Protein AF-A0A2N2PPM2-F1 (afdb_monomer_lite)

pLDDT: mean 70.68, std 19.41, range [33.25, 94.56]

Secondary structure (DSSP, 8-state):
---PPPPEEEEEEEETTEEEEEEEETTEEEEEEE--SS----S-------SSSEEEEEEE----S---SS-------EEEEEEPPSSS---------

Sequence (97 aa):
MANTPYKLDLVVARVNGQDKVTLYAGDVERVTWTRGSGQILTGGRVGVMVRGGAARFQELEQGDVGHPGPRRREVTRSTRSAKTGERGRPLRDLRAS

Radius of gyration: 16.42 Å; chains: 1; bounding box: 44×34×46 Å

Structure (mmCIF, N/CA/C/O backbone):
data_AF-A0A2N2PPM2-F1
#
_entry.id   AF-A0A2N2PPM2-F1
#
loop_
_atom_site.group_PDB
_atom_site.id
_atom_site.type_symbol
_atom_site.label_atom_id
_atom_site.label_alt_id
_atom_site.label_comp_id
_atom_site.label_asym_id
_atom_site.label_entity_id
_atom_site.label_seq_id
_atom_site.pdbx_PDB_ins_code
_atom_site.Cartn_x
_atom_site.Cartn_y
_atom_site.Cartn_z
_atom_site.occupancy
_atom_site.B_iso_or_equiv
_atom_site.auth_seq_id
_atom_site.auth_comp_id
_atom_site.auth_asym_id
_atom_site.auth_atom_id
_atom_site.pdbx_PDB_model_num
ATOM 1 N N . MET A 1 1 ? 25.044 -1.314 -12.907 1.00 45.75 1 MET A N 1
ATOM 2 C CA . MET A 1 1 ? 24.234 -0.455 -12.016 1.00 45.75 1 MET A CA 1
ATOM 3 C C . MET A 1 1 ? 23.697 -1.335 -10.902 1.00 45.75 1 MET A C 1
ATOM 5 O O . MET A 1 1 ? 23.086 -2.352 -11.212 1.00 45.75 1 MET A O 1
ATOM 9 N N . ALA A 1 2 ? 23.999 -1.026 -9.640 1.00 47.25 2 ALA A N 1
ATOM 10 C CA . ALA A 1 2 ? 23.396 -1.743 -8.521 1.00 47.25 2 ALA A CA 1
ATOM 11 C C . ALA A 1 2 ? 21.887 -1.465 -8.542 1.00 47.25 2 ALA A C 1
ATOM 13 O O . ALA A 1 2 ? 21.469 -0.310 -8.574 1.00 47.25 2 ALA A O 1
ATOM 14 N N . ASN A 1 3 ? 21.083 -2.521 -8.619 1.00 67.62 3 ASN A N 1
ATOM 15 C CA . ASN A 1 3 ? 19.632 -2.412 -8.669 1.00 67.62 3 ASN A CA 1
ATOM 16 C C . ASN A 1 3 ? 19.133 -2.211 -7.232 1.00 67.62 3 ASN A C 1
ATOM 18 O O . ASN A 1 3 ? 18.775 -3.181 -6.565 1.00 67.62 3 ASN A O 1
ATOM 22 N N . THR A 1 4 ? 19.234 -0.982 -6.718 1.00 76.75 4 THR A N 1
ATOM 23 C CA . THR A 1 4 ? 18.801 -0.661 -5.354 1.00 76.75 4 THR A CA 1
ATOM 24 C C . THR A 1 4 ? 17.298 -0.924 -5.239 1.00 76.75 4 THR A C 1
ATOM 26 O O . THR A 1 4 ? 16.529 -0.358 -6.020 1.00 76.75 4 THR A O 1
ATOM 29 N N . PRO A 1 5 ? 16.860 -1.795 -4.314 1.00 80.62 5 PRO A N 1
ATOM 30 C CA . PRO A 1 5 ? 15.446 -2.092 -4.143 1.00 80.62 5 PRO A CA 1
ATOM 31 C C . PRO A 1 5 ? 14.679 -0.840 -3.707 1.00 80.62 5 PRO A C 1
ATOM 33 O O . PRO A 1 5 ? 15.187 -0.003 -2.961 1.00 80.62 5 PRO A O 1
ATOM 36 N N . TYR A 1 6 ? 13.442 -0.718 -4.184 1.00 86.19 6 TYR A N 1
ATOM 37 C CA . TYR A 1 6 ? 12.547 0.376 -3.823 1.00 86.19 6 TYR A CA 1
ATOM 38 C C . TYR A 1 6 ? 11.651 -0.042 -2.654 1.00 86.19 6 TYR A C 1
ATOM 40 O O . TYR A 1 6 ? 11.041 -1.111 -2.707 1.00 86.19 6 TYR A O 1
ATOM 48 N N . LYS A 1 7 ? 11.558 0.791 -1.612 1.00 90.31 7 LYS A N 1
ATOM 49 C CA . LYS A 1 7 ? 10.717 0.521 -0.437 1.00 90.31 7 LYS A CA 1
ATOM 50 C C . LYS A 1 7 ? 9.278 0.970 -0.691 1.00 90.31 7 LYS A C 1
ATOM 52 O O . LYS A 1 7 ? 9.055 2.102 -1.119 1.00 90.31 7 LYS A O 1
ATOM 57 N N . LEU A 1 8 ? 8.318 0.098 -0.398 1.00 91.75 8 LEU A N 1
ATOM 58 C CA . LEU A 1 8 ? 6.887 0.389 -0.461 1.00 91.75 8 LEU A CA 1
ATOM 59 C C . LEU A 1 8 ? 6.234 -0.031 0.852 1.00 91.75 8 LEU A C 1
ATOM 61 O O . LEU A 1 8 ? 6.336 -1.197 1.223 1.00 91.75 8 LEU A O 1
ATOM 65 N N . ASP A 1 9 ? 5.519 0.891 1.492 1.00 91.19 9 ASP A N 1
ATOM 66 C CA . ASP A 1 9 ? 4.733 0.604 2.692 1.00 91.19 9 ASP A CA 1
ATOM 67 C C . ASP A 1 9 ? 3.258 0.910 2.416 1.00 91.19 9 ASP A C 1
ATOM 69 O O . ASP A 1 9 ? 2.906 2.011 1.988 1.00 91.19 9 ASP A O 1
ATOM 73 N N . LEU A 1 10 ? 2.382 -0.064 2.664 1.00 90.12 10 LEU A N 1
ATOM 74 C CA . LEU A 1 10 ? 0.935 0.135 2.643 1.00 90.12 10 LEU A CA 1
ATOM 75 C C . LEU A 1 10 ? 0.425 0.128 4.081 1.00 90.12 10 LEU A C 1
ATOM 77 O O . LEU A 1 10 ? 0.413 -0.907 4.744 1.00 90.12 10 LEU A O 1
ATOM 81 N N . VAL A 1 11 ? -0.005 1.291 4.550 1.00 89.50 11 VAL A N 1
ATOM 82 C CA . VAL A 1 11 ? -0.421 1.512 5.933 1.00 89.50 11 VAL A CA 1
ATOM 83 C C . VAL A 1 11 ? -1.933 1.646 5.977 1.00 89.50 11 VAL A C 1
ATOM 85 O O . VAL A 1 11 ? -2.498 2.511 5.313 1.00 89.50 11 VAL A O 1
ATOM 88 N N . VAL A 1 12 ? -2.586 0.812 6.783 1.00 86.75 12 VAL A N 1
ATOM 89 C CA . VAL A 1 12 ? -4.006 0.949 7.129 1.00 86.75 12 VAL A CA 1
ATOM 90 C C . VAL A 1 12 ? -4.072 1.377 8.589 1.00 86.75 12 VAL A C 1
ATOM 92 O O . VAL A 1 12 ? -3.678 0.617 9.470 1.00 86.75 12 VAL A O 1
ATOM 95 N N . ALA A 1 13 ? -4.541 2.594 8.848 1.00 86.56 13 ALA A N 1
ATOM 96 C CA . ALA A 1 13 ? -4.591 3.168 10.189 1.00 86.56 13 ALA A CA 1
ATOM 97 C C . ALA A 1 13 ? -5.950 3.809 10.460 1.00 86.56 13 ALA A C 1
ATOM 99 O O . ALA A 1 13 ? -6.598 4.337 9.557 1.00 86.56 13 ALA A O 1
ATOM 100 N N . ARG A 1 14 ? -6.374 3.807 11.725 1.00 82.62 14 ARG A N 1
ATOM 101 C CA . ARG A 1 14 ? -7.592 4.500 12.139 1.00 82.62 14 ARG A CA 1
ATOM 102 C C . ARG A 1 14 ? -7.253 5.918 12.584 1.00 82.62 14 ARG A C 1
ATOM 104 O O . ARG A 1 14 ? -6.584 6.110 13.593 1.00 82.62 14 ARG A O 1
ATOM 111 N N . VAL A 1 15 ? -7.725 6.905 11.832 1.00 82.19 15 VAL A N 1
ATOM 112 C CA . VAL A 1 15 ? -7.498 8.336 12.069 1.00 82.19 15 VAL A CA 1
ATOM 113 C C . VAL A 1 15 ? -8.856 9.003 12.250 1.00 82.19 15 VAL A C 1
ATOM 115 O O . VAL A 1 15 ? -9.719 8.875 11.388 1.00 82.19 15 VAL A O 1
ATOM 118 N N . ASN A 1 16 ? -9.075 9.680 13.380 1.00 84.56 16 ASN A N 1
ATOM 119 C CA . ASN A 1 16 ? -10.334 10.378 13.695 1.00 84.56 16 ASN A CA 1
ATOM 120 C C . ASN A 1 16 ? -11.596 9.510 13.522 1.00 84.56 16 ASN A C 1
ATOM 122 O O . ASN A 1 16 ? -12.621 9.965 13.024 1.00 84.56 16 ASN A O 1
ATOM 126 N N . GLY A 1 17 ? -11.519 8.231 13.898 1.00 82.38 17 GLY A N 1
ATOM 127 C CA . GLY A 1 17 ? -12.653 7.318 13.750 1.00 82.38 17 GLY A CA 1
ATOM 128 C C . GLY A 1 17 ? -12.965 6.933 12.296 1.00 82.38 17 GLY A C 1
ATOM 129 O O . GLY A 1 17 ? -14.057 6.433 12.017 1.00 82.38 17 GLY A O 1
ATOM 130 N N . GLN A 1 18 ? -12.019 7.100 11.375 1.00 82.88 18 GLN A N 1
ATOM 131 C CA . GLN A 1 18 ? -12.108 6.612 10.001 1.00 82.88 18 GLN A CA 1
ATOM 132 C C . GLN A 1 18 ? -10.886 5.769 9.654 1.00 82.88 18 GLN A C 1
ATOM 134 O O . GLN A 1 18 ? -9.780 6.038 10.117 1.00 82.88 18 GLN A O 1
ATOM 139 N N . ASP A 1 19 ? -11.084 4.739 8.836 1.00 85.19 19 ASP A N 1
ATOM 140 C CA . ASP A 1 19 ? -9.965 3.957 8.323 1.00 85.19 19 ASP A CA 1
ATOM 141 C C . ASP A 1 19 ? -9.342 4.735 7.165 1.00 85.19 19 ASP A C 1
ATOM 143 O O . ASP A 1 19 ? -10.001 5.040 6.166 1.00 85.19 19 ASP A O 1
ATOM 147 N N . LYS A 1 20 ? -8.068 5.068 7.315 1.00 87.88 20 LYS A N 1
ATOM 148 C CA . LYS A 1 20 ? -7.253 5.725 6.308 1.00 87.88 20 LYS A CA 1
ATOM 149 C C . LYS A 1 20 ? -6.253 4.711 5.781 1.00 87.88 20 LYS A C 1
ATOM 151 O O . LYS A 1 20 ? -5.597 4.019 6.561 1.00 87.88 20 LYS A O 1
ATOM 156 N N . VAL A 1 21 ? -6.145 4.628 4.463 1.00 89.31 21 VAL A N 1
ATOM 157 C CA . VAL A 1 21 ? -5.135 3.803 3.814 1.00 89.31 21 VAL A CA 1
ATOM 158 C C . VAL A 1 21 ? -4.182 4.711 3.060 1.00 89.31 21 VAL A C 1
ATOM 160 O O . VAL A 1 21 ? -4.608 5.571 2.285 1.00 89.31 21 VAL A O 1
ATOM 163 N N . THR A 1 22 ? -2.894 4.515 3.299 1.00 92.19 22 THR A N 1
ATOM 164 C CA . THR A 1 22 ? -1.839 5.339 2.723 1.00 92.19 22 THR A CA 1
ATOM 165 C C . THR A 1 22 ? -0.741 4.459 2.142 1.00 92.19 22 THR A C 1
ATOM 167 O O . THR A 1 22 ? -0.261 3.530 2.791 1.00 92.19 22 THR A O 1
ATOM 170 N N . LEU A 1 23 ? -0.352 4.759 0.903 1.00 93.19 23 LEU A N 1
ATOM 171 C CA . LEU A 1 23 ? 0.791 4.165 0.222 1.00 93.19 23 LEU A CA 1
ATOM 172 C C . LEU A 1 23 ? 1.987 5.114 0.320 1.00 93.19 23 LEU A C 1
ATOM 174 O O . LEU A 1 23 ? 1.943 6.237 -0.198 1.00 93.19 23 LEU A O 1
ATOM 178 N N . TYR A 1 24 ? 3.064 4.621 0.919 1.00 93.00 24 TYR A N 1
ATOM 179 C CA . TYR A 1 24 ? 4.360 5.281 0.973 1.00 93.00 24 TYR A CA 1
ATOM 180 C C . TYR A 1 24 ? 5.345 4.625 0.013 1.00 93.00 24 TYR A C 1
ATOM 182 O O . TYR A 1 24 ? 5.305 3.422 -0.255 1.00 93.00 24 TYR A O 1
ATOM 190 N N . ALA A 1 25 ? 6.243 5.451 -0.499 1.00 91.19 25 ALA A N 1
ATOM 191 C CA . ALA A 1 25 ? 7.292 5.085 -1.427 1.00 91.19 25 ALA A CA 1
ATOM 192 C C . ALA A 1 25 ? 8.608 5.657 -0.891 1.00 91.19 25 ALA A C 1
ATOM 194 O O . ALA A 1 25 ? 8.873 6.855 -1.033 1.00 91.19 25 ALA A O 1
ATOM 195 N N . GLY A 1 26 ? 9.380 4.818 -0.200 1.00 89.06 26 GLY A N 1
ATOM 196 C CA . GLY A 1 26 ? 10.314 5.296 0.820 1.00 89.06 26 GLY A CA 1
ATOM 197 C C . GLY A 1 26 ? 9.552 6.016 1.935 1.00 89.06 26 GLY A C 1
ATOM 198 O O . GLY A 1 26 ? 8.506 5.542 2.366 1.00 89.06 26 GLY A O 1
ATOM 199 N N . ASP A 1 27 ? 10.030 7.193 2.335 1.00 88.31 27 ASP A N 1
ATOM 200 C CA . ASP A 1 27 ? 9.401 8.010 3.386 1.00 88.31 27 ASP A CA 1
ATOM 201 C C . ASP A 1 27 ? 8.396 9.041 2.833 1.00 88.31 27 ASP A C 1
ATOM 203 O O . ASP A 1 27 ? 7.939 9.935 3.543 1.00 88.31 27 ASP A O 1
ATOM 207 N N . VAL A 1 28 ? 8.051 8.941 1.543 1.00 92.38 28 VAL A N 1
ATOM 208 C CA . VAL A 1 28 ? 7.174 9.898 0.858 1.00 92.38 28 VAL A CA 1
ATOM 209 C C . VAL A 1 28 ? 5.776 9.316 0.696 1.00 92.38 28 VAL A C 1
ATOM 211 O O . VAL A 1 28 ? 5.598 8.278 0.054 1.00 92.38 28 VAL A O 1
ATOM 214 N N . GLU A 1 29 ? 4.773 10.021 1.220 1.00 93.00 29 GLU A N 1
ATOM 215 C CA . GLU A 1 29 ? 3.362 9.733 0.955 1.00 93.00 29 GLU A CA 1
ATOM 216 C C . GLU A 1 29 ? 3.061 9.944 -0.535 1.00 93.00 29 GLU A C 1
ATOM 218 O O . GLU A 1 29 ? 3.299 11.020 -1.086 1.00 93.00 29 GLU A O 1
ATOM 223 N N . ARG A 1 30 ? 2.555 8.906 -1.208 1.00 94.56 30 ARG A N 1
ATOM 224 C CA . ARG A 1 30 ? 2.201 8.978 -2.636 1.00 94.56 30 ARG A CA 1
ATOM 225 C C . ARG A 1 30 ? 0.712 9.090 -2.856 1.00 94.56 30 ARG A C 1
ATOM 227 O O . ARG A 1 30 ? 0.275 9.882 -3.683 1.00 94.56 30 ARG A O 1
ATOM 234 N N . VAL A 1 31 ? -0.046 8.247 -2.165 1.00 93.38 31 VAL A N 1
ATOM 235 C CA . VAL A 1 31 ? -1.493 8.156 -2.321 1.00 93.38 31 VAL A CA 1
ATOM 236 C C . VAL A 1 31 ? -2.104 7.894 -0.962 1.00 93.38 31 VAL A C 1
ATOM 238 O O . VAL A 1 31 ? -1.656 7.015 -0.229 1.00 93.38 31 VAL A O 1
ATOM 241 N N . THR A 1 32 ? -3.165 8.627 -0.672 1.00 92.56 32 THR A N 1
ATOM 242 C CA . THR A 1 32 ? -3.964 8.481 0.533 1.00 92.56 32 THR A CA 1
ATOM 243 C C . THR A 1 32 ? -5.422 8.426 0.138 1.00 92.56 32 THR A C 1
ATOM 245 O O . THR A 1 32 ? -5.881 9.231 -0.673 1.00 92.56 32 THR A O 1
ATOM 248 N N . TRP A 1 33 ? -6.165 7.520 0.761 1.00 89.94 33 TRP A N 1
ATOM 249 C CA . TRP A 1 33 ? -7.612 7.523 0.674 1.00 89.94 33 TRP A CA 1
ATOM 250 C C . TRP A 1 33 ? -8.240 7.228 2.028 1.00 89.94 33 TRP A C 1
ATOM 252 O O . TRP A 1 33 ? -7.796 6.366 2.791 1.00 89.94 33 TRP A O 1
ATOM 262 N N . THR A 1 34 ? -9.308 7.963 2.313 1.00 88.44 34 THR A N 1
ATOM 263 C CA . THR A 1 34 ? -10.191 7.670 3.435 1.00 88.44 34 THR A CA 1
ATOM 264 C C . THR A 1 34 ? -11.219 6.657 2.969 1.00 88.44 34 THR A C 1
ATOM 266 O O . THR A 1 34 ? -11.837 6.815 1.913 1.00 88.44 34 THR A O 1
ATOM 269 N N . ARG A 1 35 ? -11.405 5.597 3.749 1.00 78.69 35 ARG A N 1
ATOM 270 C CA . ARG A 1 35 ? -12.427 4.595 3.474 1.00 78.69 35 ARG A CA 1
ATOM 271 C C . ARG A 1 35 ? -13.818 5.240 3.522 1.00 78.69 35 ARG A C 1
ATOM 273 O O . ARG A 1 35 ? -14.166 5.893 4.502 1.00 78.69 35 ARG A O 1
ATOM 280 N N . GLY A 1 36 ? -14.617 5.024 2.478 1.00 75.75 36 GLY A N 1
ATOM 281 C CA . GLY A 1 36 ? -16.033 5.407 2.460 1.00 75.75 36 GLY A CA 1
ATOM 282 C C . GLY A 1 36 ? -16.919 4.494 3.321 1.00 75.75 36 GLY A C 1
ATOM 283 O O . GLY A 1 36 ? -16.455 3.505 3.884 1.00 75.75 36 GLY A O 1
ATOM 284 N N . SER A 1 37 ? -18.220 4.789 3.371 1.00 73.06 37 SER A N 1
ATOM 285 C CA . SER A 1 37 ? -19.241 4.050 4.141 1.00 73.06 37 SER A CA 1
ATOM 286 C C . SER A 1 37 ? -19.669 2.701 3.538 1.00 73.06 37 SER A C 1
ATOM 288 O O . SER A 1 37 ? -20.609 2.077 4.025 1.00 73.06 37 SER A O 1
ATOM 290 N N . GLY A 1 38 ? -19.013 2.256 2.463 1.00 74.88 38 GLY A N 1
ATOM 291 C CA . GLY A 1 38 ? -19.313 0.992 1.792 1.00 74.88 38 GLY A CA 1
ATOM 292 C C . GLY A 1 38 ? -18.899 -0.245 2.595 1.00 74.88 38 GLY A C 1
ATOM 293 O O . GLY A 1 38 ? -18.401 -0.157 3.718 1.00 74.88 38 GLY A O 1
ATOM 294 N N . GLN A 1 39 ? -19.080 -1.422 1.986 1.00 75.31 39 GLN A N 1
ATOM 295 C CA . GLN A 1 39 ? -18.777 -2.704 2.622 1.00 75.31 39 GLN A CA 1
ATOM 296 C C . GLN A 1 39 ? -17.361 -2.738 3.210 1.00 75.31 39 GLN A C 1
ATOM 298 O O . GLN A 1 39 ? -16.360 -2.413 2.555 1.00 75.31 39 GLN A O 1
ATOM 303 N N . ILE A 1 40 ? -17.280 -3.188 4.464 1.00 73.69 40 ILE A N 1
ATOM 304 C CA . ILE A 1 40 ? -16.009 -3.306 5.149 1.00 73.69 40 ILE A CA 1
ATOM 305 C C . ILE A 1 40 ? -15.350 -4.643 4.784 1.00 73.69 40 ILE A C 1
ATOM 307 O O . ILE A 1 40 ? -15.675 -5.674 5.357 1.00 73.69 40 ILE A O 1
ATOM 311 N N . LEU A 1 41 ? -14.411 -4.633 3.834 1.00 72.56 41 LEU A N 1
ATOM 312 C CA . LEU A 1 41 ? -13.439 -5.716 3.681 1.00 72.56 41 LEU A CA 1
ATOM 313 C C . LEU A 1 41 ? -12.533 -5.738 4.921 1.00 72.56 41 LEU A C 1
ATOM 315 O O . LEU A 1 41 ? -11.779 -4.784 5.144 1.00 72.56 41 LEU A O 1
ATOM 319 N N . THR A 1 42 ? -12.659 -6.789 5.730 1.00 74.31 42 THR A N 1
ATOM 320 C CA . THR A 1 42 ? -11.812 -7.098 6.889 1.00 74.31 42 THR A CA 1
ATOM 321 C C .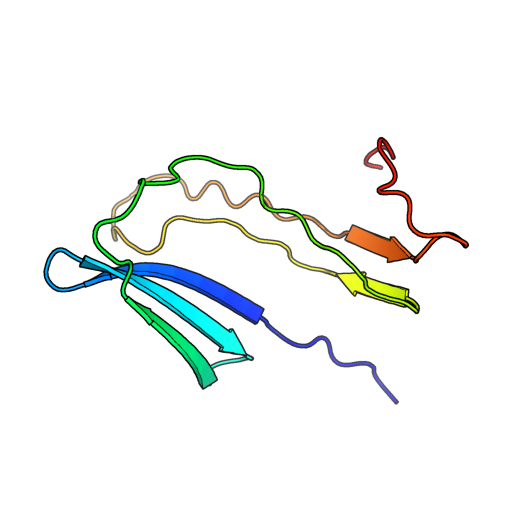 THR A 1 42 ? -11.214 -8.487 6.719 1.00 74.31 42 THR A C 1
ATOM 323 O O . THR A 1 42 ? -11.857 -9.388 6.181 1.00 74.31 42 THR A O 1
ATOM 326 N N . GLY A 1 43 ? -9.971 -8.661 7.173 1.00 69.81 43 GLY A N 1
ATOM 327 C CA . GLY A 1 43 ? -9.221 -9.891 6.930 1.00 69.81 43 GLY A CA 1
ATOM 328 C C . GLY A 1 43 ? -8.878 -10.081 5.447 1.00 69.81 43 GLY A C 1
ATOM 329 O O . GLY A 1 43 ? -9.564 -9.613 4.541 1.00 69.81 43 GLY A O 1
ATOM 330 N N . GLY A 1 44 ? -7.759 -10.739 5.166 1.00 73.44 44 GLY A N 1
ATOM 331 C CA . GLY A 1 44 ? -7.358 -10.965 3.785 1.00 73.44 44 GLY A CA 1
ATOM 332 C C . GLY A 1 44 ? -5.920 -11.420 3.656 1.00 73.44 44 GLY A C 1
ATOM 333 O O . GLY A 1 44 ? -5.108 -11.256 4.563 1.00 73.44 44 GLY A O 1
ATOM 334 N N . ARG A 1 45 ? -5.614 -12.010 2.503 1.00 79.62 45 ARG A N 1
ATOM 335 C CA . ARG A 1 45 ? -4.239 -12.312 2.111 1.00 79.62 45 ARG A CA 1
ATOM 336 C C . ARG A 1 45 ? -3.698 -11.140 1.307 1.00 79.62 45 ARG A C 1
ATOM 338 O O . ARG A 1 45 ? -4.378 -10.656 0.404 1.00 79.62 45 ARG A O 1
ATOM 345 N N . VAL A 1 46 ? -2.468 -10.733 1.597 1.00 81.00 46 VAL A N 1
ATOM 346 C CA . VAL A 1 46 ? -1.734 -9.791 0.750 1.00 81.00 46 VAL A CA 1
ATOM 347 C C . VAL A 1 46 ? -1.096 -10.572 -0.396 1.00 81.00 46 VAL A C 1
ATOM 349 O O . VAL A 1 46 ? -0.396 -11.560 -0.177 1.00 81.00 46 VAL A O 1
ATOM 352 N N . GLY A 1 47 ? -1.370 -10.148 -1.629 1.00 81.81 47 GLY A N 1
ATOM 353 C CA . GLY A 1 47 ? -0.811 -10.733 -2.843 1.00 81.81 47 GLY A CA 1
ATOM 354 C C . GLY A 1 47 ? -0.027 -9.695 -3.633 1.00 81.81 47 GLY A C 1
ATOM 355 O O . GLY A 1 47 ? -0.426 -8.536 -3.708 1.00 81.81 47 GLY A O 1
ATOM 356 N N . VAL A 1 48 ? 1.074 -10.121 -4.247 1.00 84.06 48 VAL A N 1
ATOM 357 C CA . VAL A 1 48 ? 1.878 -9.286 -5.144 1.00 84.06 48 VAL A CA 1
ATOM 358 C C . VAL A 1 48 ? 1.688 -9.777 -6.572 1.00 84.06 48 VAL A C 1
ATOM 360 O O . VAL A 1 48 ? 1.708 -10.981 -6.828 1.00 84.06 48 VAL A O 1
ATOM 363 N N . MET A 1 49 ? 1.502 -8.848 -7.507 1.00 85.75 49 MET A N 1
ATOM 364 C CA . MET A 1 49 ? 1.263 -9.148 -8.915 1.00 85.75 49 MET A CA 1
ATOM 365 C C . MET A 1 49 ? 2.173 -8.304 -9.805 1.00 85.75 49 MET A C 1
ATOM 367 O O . MET A 1 49 ? 2.391 -7.125 -9.544 1.00 85.75 49 MET A O 1
ATOM 371 N N . VAL A 1 50 ? 2.675 -8.909 -10.882 1.00 87.00 50 VAL A N 1
ATOM 372 C CA . VAL A 1 50 ? 3.484 -8.240 -11.908 1.00 87.00 50 VAL A CA 1
ATOM 373 C C . VAL A 1 50 ? 2.708 -8.255 -13.220 1.00 87.00 50 VAL A C 1
ATOM 375 O O . VAL A 1 50 ? 2.437 -9.322 -13.775 1.00 87.00 50 VAL A O 1
ATOM 378 N N . ARG A 1 51 ? 2.344 -7.072 -13.726 1.00 86.00 51 ARG A N 1
ATOM 379 C CA . ARG A 1 51 ? 1.670 -6.920 -15.021 1.00 86.00 51 ARG A CA 1
ATOM 380 C C . ARG A 1 51 ? 2.719 -6.744 -16.125 1.00 86.00 51 ARG A C 1
ATOM 382 O O . ARG A 1 51 ? 2.967 -5.634 -16.574 1.00 86.00 51 ARG A O 1
ATOM 389 N N . GLY A 1 52 ? 3.324 -7.855 -16.542 1.00 81.06 52 GLY A N 1
ATOM 390 C CA . GLY A 1 52 ? 4.356 -7.885 -17.586 1.00 81.06 52 GLY A CA 1
ATOM 391 C C . GLY A 1 52 ? 5.785 -7.728 -17.054 1.00 81.06 52 GLY A C 1
ATOM 392 O O . GLY A 1 52 ? 6.021 -7.062 -16.050 1.00 81.06 52 GLY A O 1
ATOM 393 N N . GLY A 1 53 ? 6.747 -8.364 -17.725 1.00 85.81 53 GLY A N 1
ATOM 394 C CA . GLY A 1 53 ? 8.152 -8.365 -17.310 1.00 85.81 53 GLY A CA 1
ATOM 395 C C . GLY A 1 53 ? 8.439 -9.228 -16.073 1.00 85.81 53 GLY A C 1
ATOM 396 O O . GLY A 1 53 ? 7.709 -10.172 -15.751 1.00 85.81 53 GLY A O 1
ATOM 397 N N . ALA A 1 54 ? 9.545 -8.919 -15.394 1.00 83.31 54 ALA A N 1
ATOM 398 C CA . ALA A 1 54 ? 9.995 -9.608 -14.189 1.00 83.31 54 ALA A CA 1
ATOM 399 C C . ALA A 1 54 ? 10.305 -8.596 -13.082 1.00 83.31 54 ALA A C 1
ATOM 401 O O . ALA A 1 54 ? 10.972 -7.593 -13.331 1.00 83.31 54 ALA A O 1
ATOM 402 N N . ALA A 1 55 ? 9.866 -8.893 -11.858 1.00 84.94 55 ALA A N 1
ATOM 403 C CA . ALA A 1 55 ? 10.179 -8.096 -10.678 1.00 84.94 55 ALA A CA 1
ATOM 404 C C . ALA A 1 55 ? 10.687 -8.996 -9.546 1.00 84.94 55 ALA A C 1
ATOM 406 O O . ALA A 1 55 ? 10.286 -10.158 -9.407 1.00 84.94 55 ALA A O 1
ATOM 407 N N . ARG A 1 56 ? 11.598 -8.451 -8.741 1.00 84.50 56 ARG A N 1
ATOM 408 C CA . ARG A 1 56 ? 12.118 -9.103 -7.538 1.00 84.50 56 ARG A CA 1
ATOM 409 C C . ARG A 1 56 ? 11.534 -8.404 -6.324 1.00 84.50 56 ARG A C 1
ATOM 411 O O . ARG A 1 56 ? 11.558 -7.179 -6.269 1.00 84.50 56 ARG A O 1
ATOM 418 N N . PHE A 1 57 ? 11.049 -9.188 -5.370 1.00 85.44 57 PHE A N 1
ATOM 419 C CA . PHE A 1 57 ? 10.547 -8.683 -4.105 1.00 85.44 57 PHE A CA 1
ATOM 420 C C . PHE A 1 57 ? 11.341 -9.315 -2.966 1.00 85.44 57 PHE A C 1
ATOM 422 O O . PHE A 1 57 ? 11.612 -10.519 -2.939 1.00 85.44 57 PHE A O 1
ATOM 429 N N . GLN A 1 58 ? 11.728 -8.488 -2.016 1.00 83.56 58 GLN A N 1
ATOM 430 C CA . GLN A 1 58 ? 12.448 -8.894 -0.821 1.00 83.56 58 GLN A CA 1
ATOM 431 C C . GLN A 1 58 ? 11.802 -8.215 0.374 1.00 83.56 58 GLN A C 1
A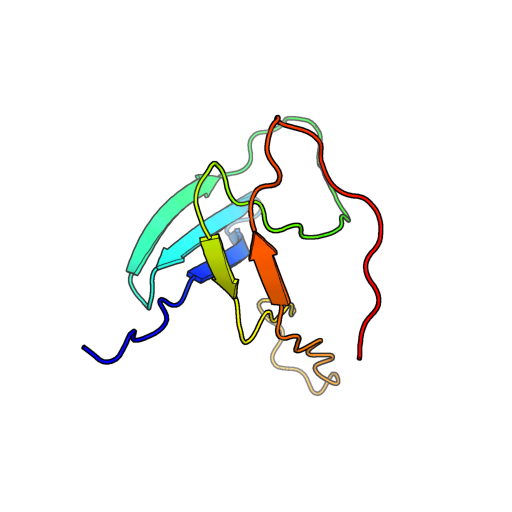TOM 433 O O . GLN A 1 58 ? 11.119 -7.210 0.195 1.00 83.56 58 GLN A O 1
ATOM 438 N N . GLU A 1 59 ? 12.016 -8.779 1.561 1.00 84.19 59 GLU A N 1
ATOM 439 C CA . GLU A 1 59 ? 11.591 -8.156 2.820 1.00 84.19 59 GLU A CA 1
ATOM 440 C C . GLU A 1 59 ? 10.094 -7.807 2.834 1.00 84.19 59 GLU A C 1
ATOM 442 O O . GLU A 1 59 ? 9.693 -6.732 3.266 1.00 84.19 59 GLU A O 1
ATOM 447 N N . LEU A 1 60 ? 9.246 -8.728 2.357 1.00 86.06 60 LEU A N 1
ATOM 448 C CA . LEU A 1 60 ? 7.809 -8.593 2.582 1.00 86.06 60 LEU A CA 1
ATOM 449 C C . LEU A 1 60 ? 7.558 -8.780 4.071 1.00 86.06 60 LEU A C 1
ATOM 451 O O . LEU A 1 60 ? 7.783 -9.875 4.589 1.00 86.06 60 LEU A O 1
ATOM 455 N N . GLU A 1 61 ? 7.088 -7.719 4.714 1.00 86.06 61 GLU A N 1
ATOM 456 C CA . GLU A 1 61 ? 6.755 -7.680 6.129 1.00 86.06 61 GLU A CA 1
ATOM 457 C C . GLU A 1 61 ? 5.304 -7.227 6.296 1.00 86.06 61 GLU A C 1
ATOM 459 O O . GLU A 1 61 ? 4.821 -6.327 5.609 1.00 86.06 61 GLU A O 1
ATOM 464 N N . GLN A 1 62 ? 4.599 -7.873 7.219 1.00 84.62 62 GLN A N 1
ATOM 465 C CA . GLN A 1 62 ? 3.276 -7.462 7.666 1.00 84.62 62 GLN A CA 1
ATOM 466 C C . GLN A 1 62 ? 3.324 -7.332 9.185 1.00 84.62 62 GLN A C 1
ATOM 468 O O . GLN A 1 62 ? 3.868 -8.202 9.866 1.00 84.62 62 GLN A O 1
ATOM 473 N N . GLY A 1 63 ? 2.756 -6.251 9.709 1.00 81.56 63 GLY A N 1
ATOM 474 C CA . GLY A 1 63 ? 2.691 -6.004 11.141 1.00 81.5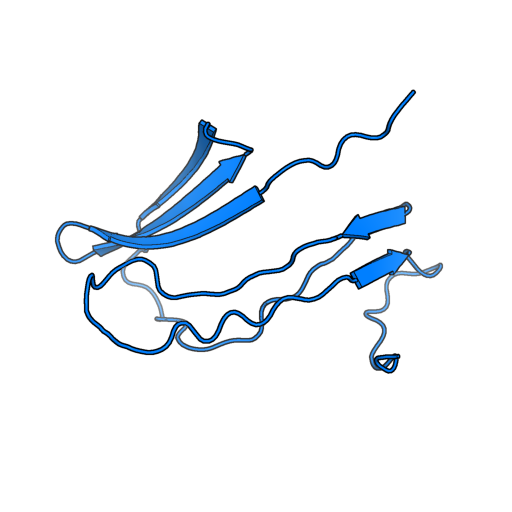6 63 GLY A CA 1
ATOM 475 C C . GLY A 1 63 ? 1.645 -4.957 11.487 1.00 81.56 63 GLY A C 1
ATOM 476 O O . GLY A 1 63 ? 1.169 -4.221 10.622 1.00 81.56 63 GLY A O 1
ATOM 477 N N . ASP A 1 64 ? 1.292 -4.905 12.767 1.00 80.69 64 ASP A N 1
ATOM 478 C CA . ASP A 1 64 ? 0.332 -3.937 13.280 1.00 80.69 64 ASP A CA 1
ATOM 479 C C . ASP A 1 64 ? 0.936 -2.533 13.321 1.00 80.69 64 ASP A C 1
ATOM 481 O O . ASP A 1 64 ? 2.012 -2.298 13.883 1.00 80.69 64 ASP A O 1
ATOM 485 N N . VAL A 1 65 ? 0.197 -1.569 12.778 1.00 66.94 65 VAL A N 1
ATOM 486 C CA . VAL A 1 65 ? 0.548 -0.149 12.827 1.00 66.94 65 VAL A CA 1
ATOM 487 C C . VAL A 1 65 ? 0.051 0.418 14.164 1.00 66.94 65 VAL A C 1
ATOM 489 O O . VAL A 1 65 ? -0.931 1.148 14.232 1.00 66.94 65 VAL A O 1
ATOM 492 N N . GLY A 1 66 ? 0.730 0.036 15.251 1.00 54.78 66 GLY A N 1
ATOM 493 C CA . GLY A 1 66 ? 0.684 0.734 16.542 1.00 54.78 66 GLY A CA 1
ATOM 494 C C . GLY A 1 66 ? -0.182 0.131 17.661 1.00 54.78 66 GLY A C 1
ATOM 495 O O . GLY A 1 66 ? -1.368 0.413 17.784 1.00 54.78 66 GLY A O 1
ATOM 496 N N . HIS A 1 67 ? 0.487 -0.525 18.613 1.00 35.50 67 HIS A N 1
ATOM 497 C CA . HIS A 1 67 ? 0.384 -0.188 20.040 1.00 35.50 67 HIS A CA 1
ATOM 498 C C . HIS A 1 67 ? 1.798 -0.335 20.639 1.00 35.50 67 HIS A C 1
ATOM 500 O O . HIS A 1 67 ? 2.397 -1.401 20.467 1.00 35.50 67 HIS A O 1
ATOM 506 N N . PRO A 1 68 ? 2.388 0.679 21.303 1.00 38.19 68 PRO A N 1
ATOM 507 C CA . PRO A 1 68 ? 3.632 0.511 22.047 1.00 38.19 68 PRO A CA 1
ATOM 508 C C . PRO A 1 68 ? 3.319 -0.278 23.323 1.00 38.19 68 PRO A C 1
ATOM 510 O O . PRO A 1 68 ? 3.120 0.272 24.398 1.00 38.19 68 PRO A O 1
ATOM 513 N N . GLY A 1 69 ? 3.199 -1.592 23.184 1.00 42.50 69 GLY A N 1
ATOM 514 C CA . GLY A 1 69 ? 3.041 -2.527 24.287 1.00 42.50 69 GLY A CA 1
ATOM 515 C C . GLY A 1 69 ? 3.951 -3.732 24.070 1.00 42.50 69 GLY A C 1
ATOM 516 O O . GLY A 1 69 ? 4.333 -4.010 22.930 1.00 42.50 69 GLY A O 1
ATOM 517 N N . PRO A 1 70 ? 4.307 -4.471 25.133 1.00 33.25 70 PRO A N 1
ATOM 518 C CA . PRO A 1 70 ? 5.157 -5.649 25.046 1.00 33.25 70 PRO A CA 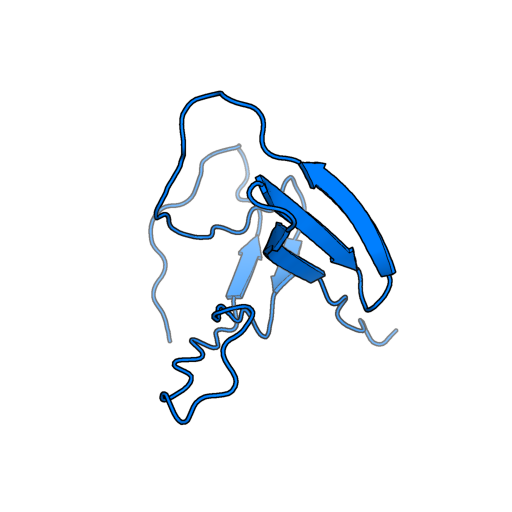1
ATOM 519 C C . PRO A 1 70 ? 4.334 -6.816 24.487 1.00 33.25 70 PRO A C 1
ATOM 521 O O . PRO A 1 70 ? 4.024 -7.777 25.185 1.00 33.25 70 PRO A O 1
ATOM 524 N N . ARG A 1 71 ? 3.898 -6.726 23.231 1.00 41.72 71 ARG A N 1
ATOM 525 C CA . ARG A 1 71 ? 3.311 -7.857 22.519 1.00 41.72 71 ARG A CA 1
ATOM 526 C C . ARG A 1 71 ? 4.207 -8.196 21.347 1.00 41.72 71 ARG A C 1
ATOM 528 O O . ARG A 1 71 ? 4.520 -7.364 20.502 1.00 41.72 71 ARG A O 1
ATOM 535 N N . ARG A 1 72 ? 4.690 -9.434 21.412 1.00 43.06 72 ARG A N 1
ATOM 536 C CA . ARG A 1 72 ? 5.551 -10.125 20.459 1.00 43.06 72 ARG A CA 1
ATOM 537 C C . ARG A 1 72 ? 5.172 -9.733 19.029 1.00 43.06 72 ARG A C 1
ATOM 539 O O . ARG A 1 72 ? 4.098 -10.086 18.560 1.00 43.06 72 ARG A O 1
ATOM 546 N N . ARG A 1 73 ? 6.058 -8.982 18.369 1.00 50.03 73 ARG A N 1
ATOM 547 C CA . ARG A 1 73 ? 5.946 -8.638 16.949 1.00 50.03 73 ARG A CA 1
ATOM 548 C C . ARG A 1 73 ? 6.111 -9.922 16.146 1.00 50.03 73 ARG A C 1
ATOM 550 O O . ARG A 1 73 ? 7.225 -10.429 16.033 1.00 50.03 73 ARG A O 1
ATOM 557 N N . GLU A 1 74 ? 5.027 -10.471 15.622 1.00 45.22 74 GLU A N 1
ATOM 558 C CA . GLU A 1 74 ? 5.118 -11.562 14.657 1.00 45.22 74 GLU A CA 1
ATOM 559 C C . GLU A 1 74 ? 5.335 -10.960 13.270 1.00 45.22 74 GLU A C 1
ATOM 561 O O . GLU A 1 74 ? 4.406 -10.735 12.502 1.00 45.22 74 GLU A O 1
ATOM 566 N N . VAL A 1 75 ? 6.592 -10.623 12.978 1.00 51.03 75 VAL A N 1
ATOM 567 C CA . VAL A 1 75 ? 6.990 -10.188 11.640 1.00 51.03 75 VAL A CA 1
ATOM 568 C C . VAL A 1 75 ? 7.178 -11.440 10.799 1.00 51.03 75 VAL A C 1
ATOM 570 O O . VAL A 1 75 ? 8.170 -12.156 10.941 1.00 51.03 75 VAL A O 1
ATOM 573 N N . THR A 1 76 ? 6.232 -11.716 9.907 1.00 54.59 76 THR A N 1
ATOM 574 C CA . THR A 1 76 ? 6.476 -12.697 8.846 1.00 54.59 76 THR A CA 1
ATOM 575 C C . THR A 1 76 ? 7.329 -12.019 7.785 1.00 54.59 76 THR A C 1
ATOM 577 O O . THR A 1 76 ? 6.808 -11.237 6.997 1.00 54.59 76 THR A O 1
ATOM 580 N N . ARG A 1 77 ? 8.637 -12.296 7.779 1.00 51.97 77 ARG A N 1
ATOM 581 C CA . ARG A 1 77 ? 9.558 -11.839 6.731 1.00 51.97 77 ARG A CA 1
ATOM 582 C C . ARG A 1 77 ? 9.649 -12.897 5.636 1.00 51.97 77 ARG A C 1
ATOM 584 O O . ARG A 1 77 ? 9.834 -14.081 5.913 1.00 51.97 77 ARG A O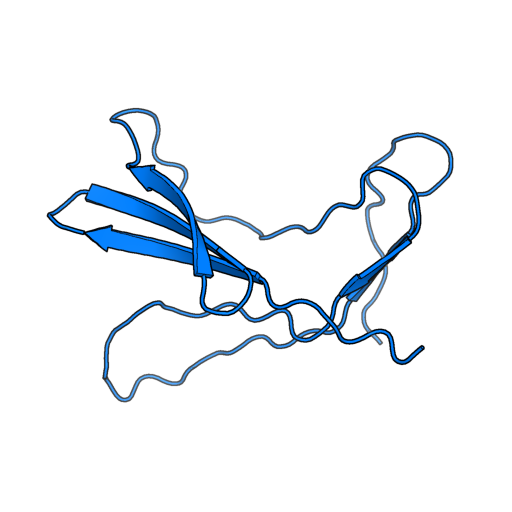 1
ATOM 591 N N . SER A 1 78 ? 9.523 -12.497 4.377 1.00 58.97 78 SER A N 1
ATOM 592 C CA . SER A 1 78 ? 9.676 -13.414 3.240 1.00 58.97 78 SER A CA 1
ATOM 593 C C . SER A 1 78 ? 10.336 -12.738 2.041 1.00 58.97 78 SER A C 1
ATOM 595 O O . SER A 1 78 ? 10.053 -11.581 1.737 1.00 58.97 78 SER A O 1
ATOM 597 N N . THR A 1 79 ? 11.157 -13.492 1.310 1.00 61.12 79 THR A N 1
ATOM 598 C CA . THR A 1 79 ? 11.700 -13.094 -0.001 1.00 61.12 79 THR A CA 1
ATOM 599 C C . THR A 1 79 ? 10.934 -13.834 -1.095 1.00 61.12 79 THR A C 1
ATOM 601 O O . THR A 1 79 ? 10.735 -15.044 -0.989 1.00 61.12 79 THR A O 1
ATOM 604 N N . ARG A 1 80 ? 10.461 -13.135 -2.138 1.00 61.41 80 ARG A N 1
ATOM 605 C CA . ARG A 1 80 ? 9.628 -13.729 -3.204 1.00 61.41 80 ARG A CA 1
ATOM 606 C C . ARG A 1 80 ? 9.992 -13.168 -4.580 1.00 61.41 80 ARG A C 1
ATOM 608 O O . ARG A 1 80 ? 10.098 -11.964 -4.774 1.00 61.41 80 ARG A O 1
ATOM 615 N N . SER A 1 81 ? 10.131 -14.035 -5.578 1.00 55.38 81 SER A N 1
ATOM 616 C CA . SER A 1 81 ? 10.322 -13.623 -6.977 1.00 55.38 81 SER A CA 1
ATOM 617 C C . SER A 1 81 ? 9.071 -13.932 -7.792 1.00 55.38 81 SER A C 1
ATOM 619 O O . SER A 1 81 ? 8.511 -15.016 -7.649 1.00 55.38 81 SER A O 1
ATOM 621 N N . ALA A 1 82 ? 8.650 -13.008 -8.661 1.00 54.09 82 ALA A N 1
ATOM 622 C CA . ALA A 1 82 ? 7.534 -13.232 -9.577 1.00 54.09 82 ALA A CA 1
ATOM 623 C C . ALA A 1 82 ? 7.950 -12.923 -11.021 1.00 54.09 82 ALA A C 1
ATOM 625 O O . ALA A 1 82 ? 8.583 -11.905 -11.312 1.00 54.09 82 ALA A O 1
ATOM 626 N N . LYS A 1 83 ? 7.575 -13.815 -11.939 1.00 46.41 83 LYS A N 1
ATOM 627 C CA . LYS A 1 83 ? 7.724 -13.638 -13.386 1.00 46.41 83 LYS A CA 1
ATOM 628 C C . LYS A 1 83 ? 6.352 -13.798 -14.025 1.00 46.41 83 LYS A C 1
ATOM 630 O O . LYS A 1 83 ? 5.579 -14.656 -13.603 1.00 46.41 83 LYS A O 1
ATOM 635 N N . THR A 1 84 ? 6.045 -12.983 -15.028 1.00 40.66 84 THR A N 1
ATOM 636 C CA . THR A 1 84 ? 4.852 -13.219 -15.844 1.00 40.66 84 THR A CA 1
ATOM 637 C C . THR A 1 84 ? 5.050 -14.505 -16.660 1.00 40.66 84 THR A C 1
ATOM 639 O O . THR A 1 84 ? 6.098 -14.687 -17.278 1.00 40.66 84 THR A O 1
ATOM 642 N N . GLY A 1 85 ? 4.086 -15.426 -16.618 1.00 46.97 85 GLY A N 1
ATOM 643 C CA 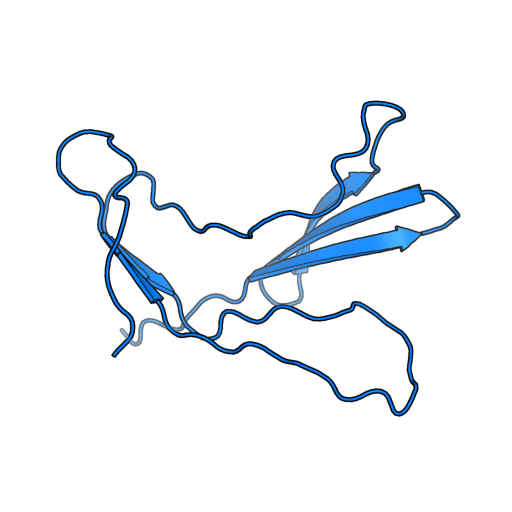. GLY A 1 85 ? 3.993 -16.502 -17.604 1.00 46.97 85 GLY A CA 1
ATOM 644 C C . GLY A 1 85 ? 3.305 -15.964 -18.854 1.00 46.97 85 GLY A C 1
ATOM 645 O O . GLY A 1 85 ? 2.384 -15.149 -18.737 1.00 46.97 85 GLY A O 1
ATOM 646 N N . GLU A 1 86 ? 3.740 -16.388 -20.042 1.00 43.84 86 GLU A N 1
ATOM 647 C CA . GLU A 1 86 ? 3.045 -16.044 -21.282 1.00 43.84 86 GLU A CA 1
ATOM 648 C C . GLU A 1 86 ? 1.554 -16.387 -21.141 1.00 43.84 86 GLU A C 1
ATOM 650 O O . GLU A 1 86 ? 1.177 -17.535 -20.917 1.00 43.84 86 GLU A O 1
ATOM 655 N N . ARG A 1 87 ? 0.711 -15.356 -21.269 1.00 42.25 87 ARG A N 1
ATOM 656 C CA . ARG A 1 87 ? -0.756 -15.373 -21.129 1.00 42.25 87 ARG A CA 1
ATOM 657 C C . ARG A 1 87 ? -1.281 -15.496 -19.693 1.00 42.25 87 ARG A C 1
ATOM 659 O O . ARG A 1 87 ? -1.762 -16.541 -19.275 1.00 42.25 87 ARG A O 1
ATOM 666 N N . GLY A 1 88 ? -1.329 -14.361 -18.992 1.00 39.44 88 GLY A N 1
ATOM 667 C CA . GLY A 1 88 ? -2.534 -13.881 -18.287 1.00 39.44 88 GLY A CA 1
ATOM 668 C C . GLY A 1 88 ? -3.250 -14.791 -17.274 1.00 39.44 88 GLY A C 1
ATOM 669 O O . GLY A 1 88 ? -4.395 -14.501 -16.939 1.00 39.44 88 GLY A O 1
ATOM 670 N N . ARG A 1 89 ? -2.637 -15.868 -16.777 1.00 41.19 89 ARG A N 1
ATOM 671 C CA . ARG A 1 89 ? -3.226 -16.742 -15.755 1.00 41.19 89 ARG A CA 1
ATOM 672 C C . ARG A 1 89 ? -2.544 -16.500 -14.406 1.00 41.19 89 ARG A C 1
ATOM 674 O O . ARG A 1 89 ? -1.314 -16.520 -14.353 1.00 41.19 89 ARG A O 1
ATOM 681 N N . PRO A 1 90 ? -3.293 -16.296 -13.308 1.00 40.72 90 PRO A N 1
ATOM 682 C CA . PRO A 1 90 ? -2.707 -16.319 -11.975 1.00 40.72 90 PRO A CA 1
ATOM 683 C C . PRO A 1 90 ? -2.208 -17.742 -11.685 1.00 40.72 90 PRO A C 1
ATOM 685 O O . PRO A 1 90 ? -2.996 -18.687 -11.653 1.00 40.72 90 PRO A O 1
ATOM 688 N N . LEU A 1 91 ? -0.895 -17.910 -11.514 1.00 46.62 91 LEU A N 1
ATOM 689 C CA . LEU A 1 91 ? -0.299 -19.196 -11.151 1.00 46.62 91 LEU A CA 1
ATOM 690 C C . LEU A 1 91 ? -0.576 -19.485 -9.671 1.00 46.62 91 LEU A C 1
ATOM 692 O O . LEU A 1 91 ? -0.071 -18.797 -8.783 1.00 46.62 91 LEU A O 1
ATOM 696 N N . ARG A 1 92 ? -1.414 -20.500 -9.431 1.00 47.25 92 ARG A N 1
ATOM 697 C CA . ARG A 1 92 ? -1.500 -21.211 -8.154 1.00 47.25 92 ARG A CA 1
ATOM 698 C C . ARG A 1 92 ? -0.252 -22.085 -7.996 1.00 47.25 92 ARG A C 1
ATOM 700 O O . ARG A 1 92 ? 0.210 -22.665 -8.971 1.00 47.25 92 ARG A O 1
ATOM 707 N N . ASP A 1 93 ? 0.215 -22.151 -6.755 1.00 53.22 93 ASP A N 1
ATOM 708 C CA . ASP A 1 93 ? 1.235 -23.046 -6.200 1.00 53.22 93 ASP A CA 1
ATOM 709 C C . ASP A 1 93 ? 2.663 -22.905 -6.735 1.00 53.22 93 ASP A C 1
ATOM 711 O O . ASP A 1 93 ? 2.966 -23.336 -7.836 1.00 53.22 93 ASP A O 1
ATOM 715 N N . LEU A 1 94 ? 3.582 -22.421 -5.888 1.00 42.00 94 LEU A N 1
ATOM 716 C CA . LEU A 1 94 ? 4.989 -22.837 -5.921 1.00 42.00 94 LEU A CA 1
ATOM 717 C C . LEU A 1 94 ? 5.616 -22.714 -4.521 1.00 42.00 94 LEU A C 1
ATOM 719 O O . LEU A 1 94 ? 5.460 -21.705 -3.833 1.00 42.00 94 LEU A O 1
ATOM 723 N N . ARG A 1 95 ? 6.253 -23.816 -4.102 1.00 34.94 95 ARG A N 1
ATOM 724 C CA . ARG A 1 95 ? 6.749 -24.131 -2.752 1.00 34.94 95 ARG A CA 1
ATOM 725 C C . ARG A 1 95 ? 7.774 -23.124 -2.224 1.00 34.94 95 ARG A C 1
ATOM 727 O O . ARG A 1 95 ? 8.580 -22.594 -2.982 1.00 34.94 95 ARG A O 1
ATOM 734 N N . ALA A 1 96 ? 7.765 -22.945 -0.903 1.00 35.66 96 ALA A N 1
ATOM 735 C CA . ALA A 1 96 ? 8.880 -22.366 -0.166 1.00 35.66 96 ALA A CA 1
ATOM 736 C C . ALA A 1 96 ? 10.059 -23.354 -0.154 1.00 35.66 96 ALA A C 1
ATOM 738 O O . ALA A 1 96 ? 9.853 -24.555 0.048 1.00 35.66 96 ALA A O 1
ATOM 739 N N . SER A 1 97 ? 11.260 -22.834 -0.395 1.00 38.09 97 SER A N 1
ATOM 740 C CA . SER A 1 97 ? 12.531 -23.449 -0.006 1.00 38.09 97 SER A CA 1
ATOM 741 C C . SER A 1 97 ? 13.001 -22.821 1.295 1.00 38.09 97 SER A C 1
ATOM 743 O O . SER A 1 97 ? 12.752 -21.604 1.458 1.00 38.09 97 SER A O 1
#

Foldseek 3Di:
DPPDDWDWDWDFDQDPNWTKTFIDTVNDTDDIDTDDPDDDDDDDDDDDDDPAAWDWDFFDWDFDPDDPDPDDTPTPGDTDIDGDDPDDDDDPDDDDD